Protein AF-A0A9X8VLS7-F1 (afdb_monomer_lite)

Radius of gyration: 16.84 Å; chains: 1; bounding box: 41×24×38 Å

InterPro domains:
  IPR000795 Translational (tr)-type GTP-binding domain [PF00009] (26-58)
  IPR027417 P-loop containing nucleoside triphosphate hydrolase [G3DSA:3.40.50.300] (5-62)
  IPR027417 P-loop containing nucleoside triphosphate hydrolase [SSF52540] (19-59)

Structure (mmCIF, N/CA/C/O backbone):
data_AF-A0A9X8VLS7-F1
#
_entry.id   AF-A0A9X8VLS7-F1
#
loop_
_atom_site.group_PDB
_atom_site.id
_atom_site.type_symbol
_atom_site.label_atom_id
_atom_site.label_alt_id
_atom_site.label_comp_id
_atom_site.label_asym_id
_atom_site.label_entity_id
_atom_site.label_seq_id
_atom_site.pdbx_PDB_ins_code
_atom_site.Cartn_x
_atom_site.Cartn_y
_atom_site.Cartn_z
_atom_site.occupancy
_atom_site.B_iso_or_equiv
_atom_site.auth_seq_id
_atom_site.auth_comp_id
_atom_site.auth_asym_id
_atom_site.auth_atom_id
_atom_site.pdbx_PDB_model_num
ATOM 1 N N . MET A 1 1 ? -12.213 12.006 4.908 1.00 54.66 1 MET A N 1
ATOM 2 C CA . MET A 1 1 ? -11.589 10.986 5.782 1.00 54.66 1 MET A CA 1
ATOM 3 C C . MET A 1 1 ? -12.190 10.999 7.186 1.00 54.66 1 MET A C 1
ATOM 5 O O . MET A 1 1 ? -12.703 9.969 7.589 1.00 54.66 1 MET A O 1
ATOM 9 N N . ASN A 1 2 ? -12.262 12.146 7.878 1.00 58.91 2 ASN A N 1
ATOM 10 C CA . ASN A 1 2 ? -12.856 12.221 9.229 1.00 58.91 2 ASN A CA 1
ATOM 11 C C . ASN A 1 2 ? -14.336 11.796 9.287 1.00 58.91 2 ASN A C 1
ATOM 13 O O . ASN A 1 2 ? -14.709 11.035 10.171 1.00 58.91 2 ASN A O 1
ATOM 17 N N . ASN A 1 3 ? -15.154 12.181 8.300 1.00 73.75 3 ASN A N 1
ATOM 18 C CA . ASN A 1 3 ? -16.564 11.762 8.255 1.00 73.75 3 ASN A CA 1
ATOM 19 C C . ASN A 1 3 ? -16.741 10.264 7.965 1.00 73.75 3 ASN A C 1
ATOM 21 O O . ASN A 1 3 ? -17.699 9.666 8.436 1.00 73.75 3 ASN A O 1
ATOM 25 N N . ALA A 1 4 ? -15.814 9.649 7.224 1.00 76.88 4 ALA A N 1
ATOM 26 C CA . ALA A 1 4 ? -15.874 8.218 6.929 1.00 76.88 4 ALA A CA 1
ATOM 27 C C . ALA A 1 4 ? -15.564 7.384 8.179 1.00 76.88 4 ALA A C 1
ATOM 29 O O . ALA A 1 4 ? -16.253 6.409 8.443 1.00 76.88 4 ALA A O 1
ATOM 30 N N . ILE A 1 5 ? -14.586 7.818 8.982 1.00 81.50 5 ILE A N 1
ATOM 31 C CA . ILE A 1 5 ? -14.265 7.186 10.269 1.00 81.50 5 ILE A CA 1
ATOM 32 C C . ILE A 1 5 ? -15.426 7.367 11.250 1.00 81.50 5 ILE A C 1
ATOM 34 O O . ILE A 1 5 ? -15.818 6.406 11.899 1.00 81.50 5 ILE A O 1
ATOM 38 N N . ALA A 1 6 ? -16.011 8.567 11.328 1.00 82.00 6 ALA A N 1
ATOM 39 C CA . ALA A 1 6 ? -17.169 8.822 12.185 1.00 82.00 6 ALA A CA 1
ATOM 40 C C . ALA A 1 6 ? -18.371 7.934 11.815 1.00 82.00 6 ALA A C 1
ATOM 42 O O . ALA A 1 6 ? -18.998 7.364 12.705 1.00 82.00 6 ALA A O 1
ATOM 43 N N . GLN A 1 7 ? -18.641 7.759 10.516 1.00 83.00 7 GLN A N 1
ATOM 44 C CA . GLN A 1 7 ? -19.688 6.852 10.045 1.00 83.00 7 GLN A CA 1
ATOM 45 C C . GLN A 1 7 ? -19.358 5.392 10.376 1.00 83.00 7 GLN A C 1
ATOM 47 O O . GLN A 1 7 ? -20.198 4.686 10.916 1.00 83.00 7 GLN A O 1
ATOM 52 N N . GLN A 1 8 ? -18.113 4.958 10.163 1.00 81.50 8 GLN A N 1
ATOM 53 C CA . GLN A 1 8 ? -17.668 3.612 10.535 1.00 81.50 8 GLN A CA 1
ATOM 54 C C . GLN A 1 8 ? -17.802 3.336 12.032 1.00 81.50 8 GLN A C 1
ATOM 56 O O . GLN A 1 8 ? -18.218 2.251 12.413 1.00 81.50 8 GLN A O 1
ATOM 61 N N . ILE A 1 9 ? -17.455 4.304 12.880 1.00 87.06 9 ILE A N 1
ATOM 62 C CA . ILE A 1 9 ? -17.609 4.197 14.333 1.00 87.06 9 ILE A CA 1
ATOM 63 C C . ILE A 1 9 ? -19.090 4.038 14.693 1.00 87.06 9 ILE A C 1
ATOM 65 O O . ILE A 1 9 ? -19.419 3.211 15.540 1.00 87.06 9 ILE A O 1
ATOM 69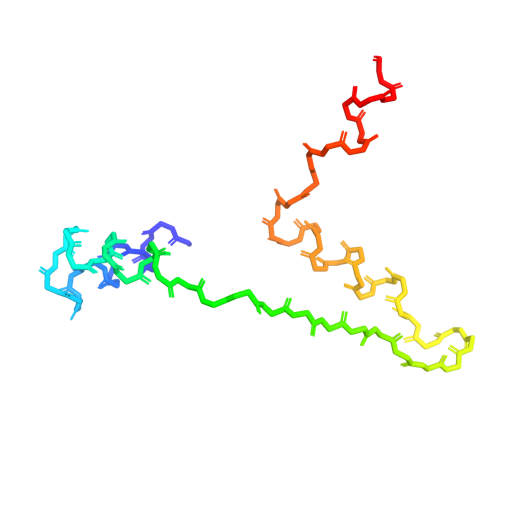 N N . ALA A 1 10 ? -19.981 4.794 14.046 1.00 85.94 10 ALA A N 1
ATOM 70 C CA . ALA A 1 10 ? -21.420 4.665 14.256 1.00 85.94 10 ALA A CA 1
ATOM 71 C C . ALA A 1 10 ? -21.946 3.289 13.802 1.00 85.94 10 ALA A C 1
ATOM 73 O O . ALA A 1 10 ? -22.672 2.637 14.549 1.00 85.94 10 ALA A O 1
ATOM 74 N N . ASP A 1 11 ? -21.519 2.815 12.630 1.00 84.94 11 ASP A N 1
ATOM 75 C CA . ASP A 1 11 ? -21.975 1.554 12.034 1.00 84.94 11 ASP A CA 1
ATOM 76 C C . ASP A 1 11 ? -21.407 0.313 12.754 1.00 84.94 11 ASP A C 1
ATOM 78 O O . ASP A 1 11 ? -22.027 -0.749 12.753 1.00 84.94 11 ASP A O 1
ATOM 82 N N . GLN A 1 12 ? -20.231 0.428 13.382 1.00 81.88 12 GLN A N 1
ATOM 83 C CA . GLN A 1 12 ? -19.532 -0.675 14.059 1.00 81.88 12 GLN A CA 1
ATOM 84 C C . GLN A 1 12 ? -19.838 -0.771 15.561 1.00 81.88 12 GLN A C 1
ATOM 86 O O . GLN A 1 12 ? -19.187 -1.537 16.267 1.00 81.88 12 GLN A O 1
ATOM 91 N N . GLY A 1 13 ? -20.834 -0.037 16.065 1.00 86.31 13 GLY A N 1
ATOM 92 C CA . GLY A 1 13 ? -21.253 -0.129 17.468 1.00 86.31 13 GLY A CA 1
ATOM 93 C C . GLY A 1 13 ? -20.393 0.692 18.433 1.00 86.31 13 GLY A C 1
ATOM 94 O O . GLY A 1 13 ? -20.247 0.319 19.594 1.00 86.31 13 GLY A O 1
ATOM 95 N N . GLY A 1 14 ? -19.833 1.810 17.970 1.00 91.00 14 GLY A N 1
ATOM 96 C CA . GLY A 1 14 ? -19.126 2.783 18.795 1.00 91.00 14 GLY A CA 1
ATOM 97 C C . GLY A 1 14 ? -17.601 2.689 18.731 1.00 91.00 14 GLY A C 1
ATOM 98 O O . GLY A 1 14 ? -17.006 1.895 18.001 1.00 91.00 14 GLY A O 1
ATOM 99 N N . VAL A 1 15 ? -16.953 3.571 19.496 1.00 89.94 15 VAL A N 1
ATOM 100 C CA . VAL A 1 15 ? -15.495 3.775 19.454 1.00 89.94 15 VAL A CA 1
ATOM 101 C C . VAL A 1 15 ? -14.738 2.526 19.905 1.00 89.94 15 VAL A C 1
ATOM 103 O O . VAL A 1 15 ? -13.729 2.179 19.300 1.00 89.94 15 VAL A O 1
ATOM 106 N N . GLU A 1 16 ? -15.226 1.834 20.933 1.00 90.38 16 GLU A N 1
ATOM 107 C CA . GLU A 1 16 ? -14.575 0.645 21.496 1.00 90.38 16 GLU A CA 1
ATOM 108 C C . GLU A 1 16 ? -14.483 -0.495 20.473 1.00 90.38 16 GLU A C 1
ATOM 110 O O . GLU A 1 16 ? -13.396 -1.009 20.205 1.00 90.38 16 GLU A O 1
ATOM 115 N N . SER A 1 17 ? -15.599 -0.817 19.818 1.00 88.06 17 SER A N 1
ATOM 116 C CA . SER A 1 17 ? -15.666 -1.828 18.760 1.00 88.06 17 SER A CA 1
ATOM 117 C C . SER A 1 17 ? -14.772 -1.480 17.568 1.00 88.06 17 SER A C 1
ATOM 119 O O . SER A 1 17 ? -14.065 -2.344 17.042 1.00 88.06 17 SER A O 1
ATOM 121 N N . TYR A 1 18 ? -14.743 -0.202 17.173 1.00 87.25 18 TYR A N 1
ATOM 122 C CA . TYR A 1 18 ? -13.841 0.279 16.128 1.00 87.25 18 TYR A CA 1
ATOM 123 C C . TYR A 1 18 ? -12.369 0.076 16.518 1.00 87.25 18 TYR A C 1
ATOM 125 O O . TYR A 1 18 ? -11.594 -0.465 15.729 1.00 87.25 18 TYR A O 1
ATOM 133 N N . LEU A 1 19 ? -11.975 0.460 17.737 1.00 88.25 19 LEU A N 1
ATOM 134 C CA . LEU A 1 19 ? -10.604 0.284 18.227 1.00 88.25 19 LEU A CA 1
ATOM 135 C C . LEU A 1 19 ? -10.207 -1.196 18.267 1.00 88.25 19 LEU A C 1
ATOM 137 O O . LEU A 1 19 ? -9.143 -1.544 17.752 1.00 88.25 19 LEU A O 1
ATOM 141 N N . HIS A 1 20 ? -11.081 -2.069 18.770 1.00 88.19 20 HIS A N 1
ATOM 142 C CA . HIS A 1 20 ? -10.836 -3.510 18.809 1.00 88.19 20 HIS A CA 1
ATOM 143 C C . HIS A 1 20 ? -10.614 -4.096 17.402 1.00 88.19 20 HIS A C 1
ATOM 145 O O . HIS A 1 20 ? -9.711 -4.911 17.194 1.00 88.19 20 HIS A O 1
ATOM 151 N N . ALA A 1 21 ? -11.381 -3.644 16.403 1.00 84.25 21 ALA A N 1
ATOM 152 C CA . ALA A 1 21 ? -11.207 -4.053 15.008 1.00 84.25 21 ALA A CA 1
ATOM 153 C C . ALA A 1 21 ? -9.898 -3.532 14.382 1.00 84.25 21 ALA A C 1
ATOM 155 O O . ALA A 1 21 ? -9.292 -4.215 13.555 1.00 84.25 21 ALA A O 1
ATOM 156 N N . GLN A 1 22 ? -9.434 -2.338 14.767 1.00 86.19 22 GLN A N 1
ATOM 157 C CA . GLN A 1 22 ? -8.158 -1.792 14.287 1.00 86.19 22 GLN A CA 1
ATOM 158 C C . GLN A 1 22 ? -6.941 -2.484 14.917 1.00 86.19 22 GLN A C 1
ATOM 160 O O . GLN A 1 22 ? -5.928 -2.650 14.239 1.00 86.19 22 GLN A O 1
ATOM 165 N N . GLN A 1 23 ? -7.038 -2.904 16.182 1.00 87.12 23 GLN A N 1
ATOM 166 C CA . GLN A 1 23 ? -5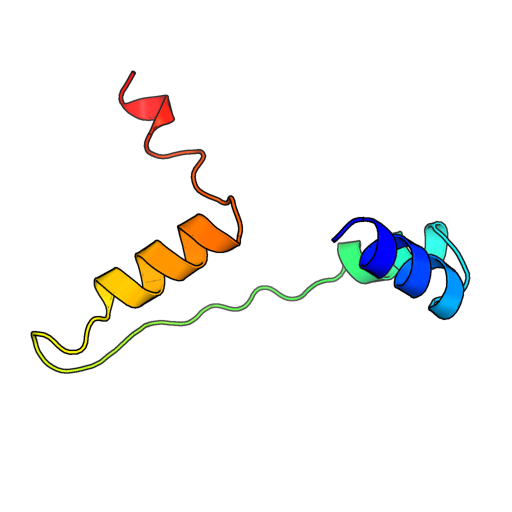.941 -3.540 16.924 1.00 87.12 23 GLN A CA 1
ATOM 167 C C . GLN A 1 23 ? -5.519 -4.900 16.351 1.00 87.12 23 GLN A C 1
ATOM 169 O O . GLN A 1 23 ? -4.360 -5.281 16.482 1.00 87.12 23 GLN A O 1
ATOM 174 N N . HIS A 1 24 ? -6.428 -5.611 15.683 1.00 83.38 24 HIS A N 1
ATOM 175 C CA . HIS A 1 24 ? -6.203 -6.978 15.199 1.00 83.38 24 HIS A CA 1
ATOM 176 C C . HIS A 1 24 ? -6.000 -7.066 13.679 1.00 83.38 24 HIS A C 1
ATOM 178 O O . HIS A 1 24 ? -6.233 -8.112 13.071 1.00 83.38 24 HIS A O 1
ATOM 184 N N . LYS A 1 25 ? -5.580 -5.974 13.031 1.00 87.00 25 LYS A N 1
ATOM 185 C CA . LYS A 1 25 ? -5.285 -5.996 11.594 1.00 87.00 25 LYS A CA 1
ATOM 186 C C . LYS A 1 25 ? -4.109 -6.925 11.293 1.00 87.00 25 LYS A C 1
ATOM 188 O O . LYS A 1 25 ? -3.036 -6.810 11.879 1.00 87.00 25 LYS A O 1
ATOM 193 N N . SER A 1 26 ? -4.301 -7.822 10.331 1.00 88.31 26 SER A N 1
ATOM 194 C CA . SER A 1 26 ? -3.247 -8.713 9.850 1.00 88.31 26 SER A CA 1
ATOM 195 C C . SER A 1 26 ? -2.184 -7.953 9.055 1.00 88.31 26 SER A C 1
ATOM 197 O O . SER A 1 26 ? -2.508 -7.058 8.271 1.00 88.31 26 SER A O 1
ATOM 199 N N . LEU A 1 27 ? -0.924 -8.367 9.186 1.00 89.25 27 LEU A N 1
ATOM 200 C CA . LEU A 1 27 ? 0.177 -7.838 8.384 1.00 89.25 27 LEU A CA 1
ATOM 201 C C . LEU A 1 27 ? 0.147 -8.427 6.965 1.00 89.25 27 LEU A C 1
ATOM 203 O O . LEU A 1 27 ? 0.302 -9.635 6.790 1.00 89.25 27 LEU A O 1
ATOM 207 N N . LEU A 1 28 ? 0.016 -7.570 5.952 1.00 90.62 28 LEU A N 1
ATOM 208 C CA . LEU A 1 28 ? 0.172 -7.956 4.551 1.00 90.62 28 LEU A CA 1
ATOM 209 C C . LEU A 1 28 ? 1.623 -7.740 4.111 1.00 90.62 28 LEU A C 1
ATOM 211 O O . LEU A 1 28 ? 2.126 -6.619 4.144 1.00 90.62 28 LEU A O 1
ATOM 215 N N . ARG A 1 29 ? 2.284 -8.805 3.653 1.00 93.00 29 ARG A N 1
ATOM 216 C CA . ARG A 1 29 ? 3.576 -8.725 2.961 1.00 93.00 29 ARG A CA 1
ATOM 217 C C . ARG A 1 29 ? 3.325 -8.94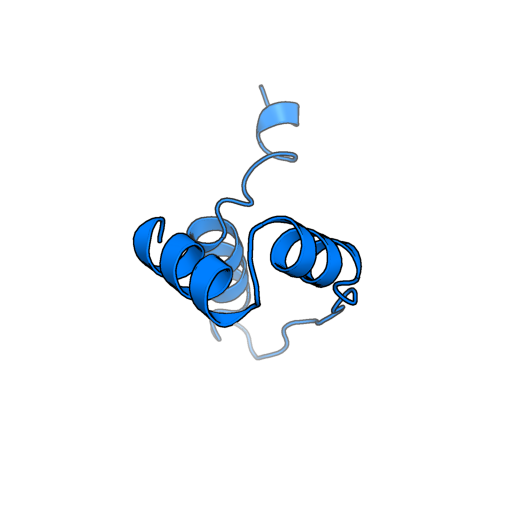8 1.478 1.00 93.00 29 ARG A C 1
ATOM 219 O O . ARG A 1 29 ? 2.791 -9.986 1.103 1.00 93.00 29 ARG A O 1
ATOM 226 N N . PHE A 1 30 ? 3.701 -7.986 0.648 1.00 93.94 30 PHE A N 1
ATOM 227 C CA . PHE A 1 30 ? 3.585 -8.094 -0.802 1.00 93.94 30 PHE A CA 1
ATOM 228 C C . PHE A 1 30 ? 4.857 -7.569 -1.466 1.00 93.94 30 PHE A C 1
ATOM 230 O O . PHE A 1 30 ? 5.643 -6.854 -0.846 1.00 93.94 30 PHE A O 1
ATOM 237 N N . LEU A 1 31 ? 5.056 -7.937 -2.728 1.00 94.69 31 LEU A N 1
ATOM 238 C CA . LEU A 1 31 ? 6.131 -7.422 -3.570 1.00 94.69 31 LEU A CA 1
ATOM 239 C C . LEU A 1 31 ? 5.541 -6.932 -4.890 1.00 94.69 31 LEU A C 1
ATOM 241 O O . LEU A 1 31 ? 4.503 -7.428 -5.330 1.00 94.69 31 LEU A O 1
ATOM 245 N N . THR A 1 32 ? 6.207 -5.977 -5.532 1.00 93.62 32 THR A N 1
ATOM 246 C CA . THR A 1 32 ? 5.872 -5.547 -6.894 1.00 93.62 32 THR A CA 1
ATOM 247 C C . THR A 1 32 ? 6.812 -6.225 -7.892 1.00 93.62 32 THR A C 1
ATOM 249 O O . THR A 1 32 ? 8.008 -6.356 -7.640 1.00 93.62 32 THR A O 1
ATOM 252 N N . CYS A 1 33 ? 6.282 -6.686 -9.026 1.00 95.38 33 CYS A N 1
ATOM 253 C CA . CYS A 1 33 ? 7.055 -7.292 -10.115 1.00 95.38 33 CYS A CA 1
ATOM 254 C C . CYS A 1 33 ? 6.567 -6.754 -11.471 1.00 95.38 33 CYS A C 1
ATOM 256 O O . CYS A 1 33 ? 5.449 -6.254 -11.562 1.00 95.38 33 CYS A O 1
ATOM 258 N N . GLY A 1 34 ? 7.428 -6.783 -12.491 1.00 94.75 34 GLY A N 1
ATOM 259 C CA . GLY A 1 34 ? 7.173 -6.168 -1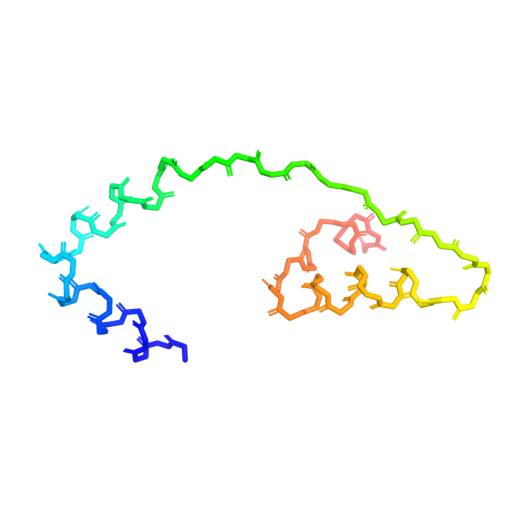3.800 1.00 94.75 34 GLY A CA 1
ATOM 260 C C . GLY A 1 34 ? 8.460 -5.721 -14.502 1.00 94.75 34 GLY A C 1
ATOM 261 O O . GLY A 1 34 ? 9.510 -5.581 -13.861 1.00 94.75 34 GLY A O 1
ATOM 262 N N . SER A 1 35 ? 8.369 -5.474 -15.804 1.00 96.62 35 SER A N 1
ATOM 263 C CA . SER A 1 35 ? 9.439 -4.980 -16.675 1.00 96.62 35 SER A CA 1
ATOM 264 C C . SER A 1 35 ? 9.993 -3.629 -16.211 1.00 96.62 35 SER A C 1
ATOM 266 O O . SER A 1 35 ? 9.400 -2.921 -15.389 1.00 96.62 35 SER A O 1
ATOM 268 N N . VAL A 1 36 ? 11.170 -3.266 -16.722 1.00 93.19 36 VAL A N 1
ATOM 269 C CA . VAL A 1 36 ? 11.653 -1.879 -16.680 1.00 93.19 36 VAL A CA 1
ATOM 270 C C . VAL A 1 36 ? 10.558 -0.973 -17.271 1.00 93.19 36 VAL A C 1
ATOM 272 O O . VAL A 1 36 ? 9.874 -1.378 -18.206 1.00 93.19 36 VAL A O 1
ATOM 275 N N . ASP A 1 37 ? 10.350 0.194 -16.659 1.00 92.94 37 ASP A N 1
ATOM 276 C CA . ASP A 1 37 ? 9.324 1.199 -17.000 1.00 92.94 37 ASP A CA 1
ATOM 277 C C . ASP A 1 37 ? 7.848 0.879 -16.688 1.00 92.94 37 ASP A C 1
ATOM 279 O O . ASP A 1 37 ? 7.011 1.773 -16.784 1.00 92.94 37 ASP A O 1
ATOM 283 N N . ASP A 1 38 ? 7.519 -0.293 -16.126 1.00 96.25 38 ASP A N 1
ATOM 284 C CA . ASP A 1 38 ? 6.148 -0.615 -15.656 1.00 96.25 38 ASP A CA 1
ATOM 285 C C . ASP A 1 38 ? 5.691 0.204 -14.425 1.00 96.25 38 ASP A C 1
ATOM 287 O O . ASP A 1 38 ? 4.640 -0.043 -13.833 1.00 96.25 38 ASP A O 1
ATOM 291 N N . GLY A 1 39 ? 6.499 1.163 -13.967 1.00 95.31 39 GLY A N 1
ATOM 292 C CA . GLY A 1 39 ? 6.116 2.066 -12.882 1.00 95.31 39 GLY A CA 1
ATOM 293 C C . GLY A 1 39 ? 6.086 1.434 -11.485 1.00 95.31 39 GLY A C 1
ATOM 294 O O . GLY A 1 39 ? 5.484 2.012 -10.584 1.00 95.31 39 GLY A O 1
ATOM 295 N N . LYS A 1 40 ? 6.756 0.292 -11.258 1.00 95.81 40 LYS A N 1
ATOM 296 C CA . LYS A 1 40 ? 6.841 -0.380 -9.938 1.00 95.81 40 LYS A CA 1
ATOM 297 C C . LYS A 1 40 ? 7.198 0.587 -8.798 1.00 95.81 40 LYS A C 1
ATOM 299 O O . LYS A 1 40 ? 6.514 0.628 -7.778 1.00 95.81 40 LYS A O 1
ATOM 304 N N . SER A 1 41 ? 8.236 1.405 -8.993 1.00 93.38 41 SER A N 1
ATOM 305 C CA . SER A 1 41 ? 8.677 2.406 -8.011 1.00 93.38 41 SER A CA 1
ATOM 306 C C . SER A 1 41 ? 7.680 3.557 -7.863 1.00 93.38 41 SER A C 1
ATOM 308 O O . SER A 1 41 ? 7.467 4.037 -6.753 1.00 93.38 41 SER A O 1
ATOM 310 N N . THR A 1 42 ? 7.019 3.964 -8.951 1.00 94.56 42 THR A N 1
ATOM 311 C CA . THR A 1 42 ? 5.961 4.986 -8.929 1.00 94.56 42 THR A CA 1
ATOM 312 C C . THR A 1 42 ? 4.757 4.519 -8.113 1.00 94.56 42 THR A C 1
ATOM 314 O O . THR A 1 42 ? 4.229 5.291 -7.318 1.00 94.56 42 THR A O 1
ATOM 317 N N . LEU A 1 43 ? 4.350 3.253 -8.256 1.00 93.94 43 LEU A N 1
ATOM 318 C CA . LEU A 1 43 ? 3.259 2.662 -7.481 1.00 93.94 43 LEU A CA 1
ATOM 319 C C . LEU A 1 43 ? 3.591 2.629 -5.986 1.00 93.94 43 LEU A C 1
ATOM 321 O O . LEU A 1 43 ? 2.787 3.091 -5.180 1.00 93.94 43 LEU A O 1
ATOM 325 N N . ILE A 1 44 ? 4.779 2.139 -5.613 1.00 91.75 44 ILE A N 1
ATOM 326 C CA . ILE A 1 44 ? 5.228 2.144 -4.212 1.00 91.75 44 ILE A CA 1
ATOM 327 C C . ILE A 1 44 ? 5.287 3.575 -3.663 1.00 91.75 44 ILE A C 1
ATOM 329 O O . ILE A 1 44 ? 4.744 3.839 -2.593 1.00 91.75 44 ILE A O 1
ATOM 333 N N . GLY A 1 45 ? 5.870 4.515 -4.411 1.00 89.94 45 GLY A N 1
ATOM 334 C CA . GLY A 1 45 ? 5.946 5.920 -4.009 1.00 89.94 45 GLY A CA 1
ATOM 335 C C . GLY A 1 45 ? 4.568 6.558 -3.820 1.00 89.94 45 GLY A C 1
ATOM 336 O O . GLY A 1 45 ? 4.345 7.261 -2.837 1.00 89.94 45 GLY A O 1
ATOM 337 N N . ARG A 1 46 ? 3.613 6.265 -4.712 1.00 90.69 46 ARG A N 1
ATOM 338 C CA . ARG A 1 46 ? 2.236 6.759 -4.601 1.00 90.69 46 ARG A CA 1
ATOM 339 C C . ARG A 1 46 ? 1.511 6.174 -3.395 1.00 90.69 46 ARG A C 1
ATOM 341 O O . ARG A 1 46 ? 0.843 6.924 -2.692 1.00 90.69 46 ARG A O 1
ATOM 348 N N . LEU A 1 47 ? 1.667 4.874 -3.138 1.00 90.00 47 LEU A N 1
ATOM 349 C CA . LEU A 1 47 ? 1.103 4.222 -1.956 1.00 90.00 47 LEU A CA 1
ATOM 350 C C . LEU A 1 47 ? 1.617 4.886 -0.675 1.00 90.00 47 LEU A C 1
ATOM 352 O O . LEU A 1 47 ? 0.805 5.320 0.132 1.00 90.00 47 LEU A O 1
ATOM 356 N N . LEU A 1 48 ? 2.937 5.049 -0.531 1.00 86.94 48 LEU A N 1
ATOM 357 C CA . LEU A 1 48 ? 3.545 5.691 0.643 1.00 86.94 48 LEU A CA 1
ATOM 358 C C . LEU A 1 48 ? 3.089 7.146 0.825 1.00 86.94 48 LEU A C 1
ATOM 360 O O . LEU A 1 48 ? 2.792 7.568 1.948 1.00 86.94 48 LEU A O 1
ATOM 364 N N . HIS A 1 49 ? 3.009 7.899 -0.276 1.00 85.62 49 HIS A N 1
ATOM 365 C CA . HIS A 1 49 ? 2.522 9.277 -0.292 1.00 85.62 49 HIS A CA 1
ATOM 366 C C . HIS A 1 49 ? 1.059 9.369 0.163 1.00 85.62 49 HIS A C 1
ATOM 368 O O . HIS A 1 49 ? 0.735 10.129 1.077 1.00 85.62 49 HIS A O 1
ATOM 374 N N . ASP A 1 50 ? 0.175 8.568 -0.431 1.00 85.94 50 ASP A N 1
ATOM 375 C CA . ASP A 1 50 ? -1.265 8.637 -0.183 1.00 85.94 50 ASP A CA 1
ATOM 376 C C . ASP A 1 50 ? -1.635 8.103 1.210 1.00 85.94 50 ASP A C 1
ATOM 378 O O . ASP A 1 50 ? -2.549 8.628 1.853 1.00 85.94 50 ASP A O 1
ATOM 382 N N . THR A 1 51 ? -0.894 7.117 1.732 1.00 84.38 51 THR A N 1
ATOM 383 C CA . THR A 1 5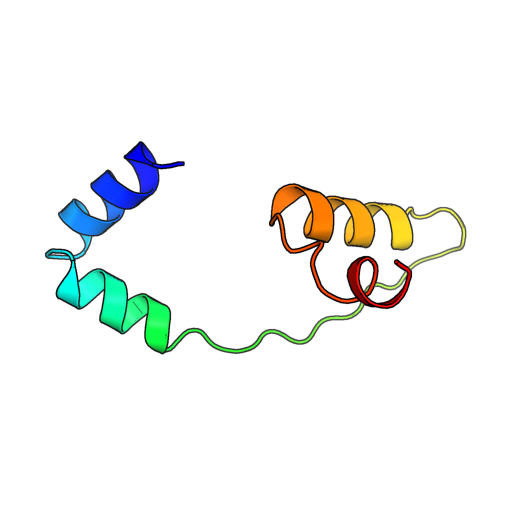1 ? -1.074 6.617 3.105 1.00 84.38 51 THR A CA 1
ATOM 384 C C . THR A 1 51 ? -0.421 7.503 4.163 1.00 84.38 51 THR A C 1
ATOM 386 O O . THR A 1 51 ? -0.521 7.186 5.348 1.00 84.38 51 THR A O 1
ATOM 389 N N . ARG A 1 52 ? 0.246 8.600 3.767 1.00 71.88 52 ARG A N 1
ATOM 390 C CA . ARG A 1 52 ? 1.022 9.481 4.659 1.00 71.88 52 ARG A CA 1
ATOM 391 C C . ARG A 1 52 ? 2.028 8.710 5.526 1.00 71.88 52 ARG A C 1
ATOM 393 O O . ARG A 1 52 ? 2.309 9.116 6.647 1.00 71.88 52 ARG A O 1
ATOM 400 N N . GLN A 1 53 ? 2.555 7.594 5.014 1.00 62.16 53 GLN A N 1
ATOM 401 C CA . GLN A 1 53 ? 3.560 6.772 5.706 1.00 62.16 53 GLN A CA 1
ATOM 402 C C . GLN A 1 53 ? 4.997 7.158 5.333 1.00 62.16 53 GLN A C 1
ATOM 404 O O . GLN A 1 53 ? 5.935 6.397 5.544 1.00 62.16 53 GLN A O 1
ATOM 409 N N . ILE A 1 54 ? 5.195 8.363 4.803 1.00 57.25 54 ILE A N 1
ATOM 410 C CA . ILE A 1 54 ? 6.530 8.929 4.621 1.00 57.25 54 ILE A CA 1
ATOM 411 C C . ILE A 1 54 ? 7.020 9.419 5.985 1.00 57.25 54 ILE A C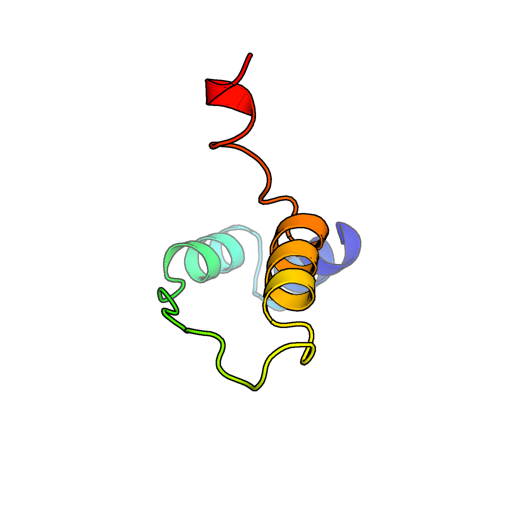 1
ATOM 413 O O . ILE A 1 54 ? 6.851 10.599 6.235 1.00 57.25 54 ILE A O 1
ATOM 417 N N . TYR A 1 55 ? 7.560 8.587 6.886 1.00 53.22 55 TYR A N 1
ATOM 418 C CA . TYR A 1 55 ? 8.151 9.139 8.125 1.00 53.22 55 TYR A CA 1
ATOM 419 C C . TYR A 1 55 ? 9.156 8.257 8.888 1.00 53.22 55 TYR A C 1
ATOM 421 O O . TYR A 1 55 ? 9.138 8.265 10.110 1.00 53.22 55 TYR A O 1
ATOM 429 N N . GLU A 1 56 ? 10.102 7.585 8.221 1.00 50.81 56 GLU A N 1
ATOM 430 C CA . GLU A 1 56 ? 11.333 7.156 8.928 1.00 50.81 56 GLU A CA 1
ATOM 431 C C . GLU A 1 56 ? 12.609 7.513 8.145 1.00 50.81 56 GLU A C 1
ATOM 433 O O . GLU A 1 56 ? 13.418 8.294 8.645 1.00 50.81 56 GLU A O 1
ATOM 438 N N . ASP A 1 57 ? 12.739 7.114 6.876 1.00 52.69 57 ASP A N 1
ATOM 439 C CA . ASP A 1 57 ? 13.997 7.309 6.121 1.00 52.69 57 ASP A CA 1
ATOM 440 C C . ASP A 1 57 ? 14.360 8.781 5.800 1.00 52.69 57 ASP A C 1
ATOM 442 O O . ASP A 1 57 ? 15.524 9.116 5.567 1.00 52.69 57 ASP A O 1
ATOM 446 N N . GLN A 1 58 ? 13.388 9.702 5.798 1.00 47.25 58 GLN A N 1
ATOM 447 C CA . GLN A 1 58 ? 13.661 11.140 5.615 1.00 47.25 58 GLN A CA 1
ATOM 448 C C . GLN A 1 58 ? 14.111 11.839 6.909 1.00 47.25 58 GLN A C 1
ATOM 450 O O . GLN A 1 58 ? 14.858 12.809 6.829 1.00 47.25 58 GLN A O 1
ATOM 455 N N . LEU A 1 59 ? 13.714 11.345 8.091 1.00 46.88 59 LEU A N 1
ATOM 456 C CA . LEU A 1 59 ? 14.167 11.894 9.378 1.00 46.88 59 LEU A CA 1
ATOM 457 C C . LEU A 1 59 ? 15.602 11.477 9.705 1.00 46.88 59 LEU A C 1
ATOM 459 O O . LEU A 1 59 ? 16.314 12.239 10.344 1.00 46.88 59 LEU A O 1
ATOM 463 N N . SER A 1 60 ? 16.051 10.308 9.242 1.00 49.41 60 SER A N 1
ATOM 464 C CA . SER A 1 60 ? 17.448 9.884 9.404 1.00 49.41 60 SER A CA 1
ATOM 465 C C . SER A 1 60 ? 18.430 10.635 8.498 1.00 49.41 60 SER A C 1
ATOM 467 O O . SER A 1 60 ? 19.636 10.442 8.624 1.00 49.41 60 SER A O 1
ATOM 469 N N . THR A 1 61 ? 17.924 11.443 7.559 1.00 49.53 61 THR A N 1
ATOM 470 C CA . THR A 1 61 ? 18.731 12.188 6.578 1.00 49.53 61 THR A CA 1
ATOM 471 C C . THR A 1 61 ? 18.859 13.684 6.924 1.00 49.53 61 THR A C 1
ATOM 473 O O . THR A 1 61 ? 19.558 14.403 6.210 1.00 49.53 61 THR A O 1
ATOM 476 N N . LEU A 1 62 ? 18.219 14.162 8.005 1.00 47.59 62 LEU A N 1
ATOM 477 C CA . LEU A 1 62 ? 18.346 15.541 8.509 1.00 47.59 62 LEU A CA 1
ATOM 478 C C . LEU A 1 62 ? 19.280 15.644 9.721 1.00 47.59 62 LEU A C 1
ATOM 480 O O . LEU A 1 62 ? 19.202 14.762 10.604 1.00 47.59 62 LEU A O 1
#

Sequence (62 aa):
MNNAIAQQIADQGGVESYLHAQQHKSLLRFLTCGSVDDGKSTLIGRLLHDTRQIYEDQLSTL

pLDDT: mean 81.43, std 15.16, range [46.88, 96.62]

Organism: Serratia marcescens (NCBI:txid615)

Secondary structure (DSSP, 8-state):
-HHHHHHHHHHTTSHHHHHHHHHTPPPP-------TTS-HHHHHHHHHHHTT---STTGGG-

Foldseek 3Di:
DVVVVVVVQVVQPHDVSVVVVVVPDDDDDDADDDDPPPCRVVVVVVVCVVVVVPPDPVVVVD